Protein AF-A0A3N0WPU3-F1 (afdb_monomer_lite)

Structure (mmCIF, N/CA/C/O backbone):
data_AF-A0A3N0WPU3-F1
#
_entry.id   AF-A0A3N0WPU3-F1
#
loop_
_atom_site.group_PDB
_atom_site.id
_atom_site.type_symbol
_atom_site.label_atom_id
_atom_site.label_alt_id
_atom_site.label_c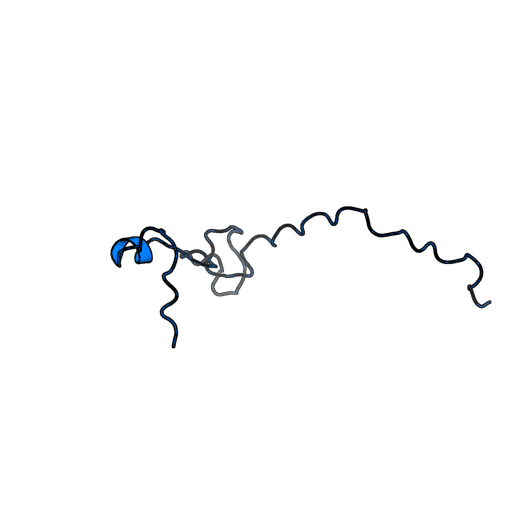omp_id
_atom_site.label_asym_id
_atom_site.label_entity_id
_atom_site.label_seq_id
_atom_site.pdbx_PDB_ins_code
_atom_site.Cartn_x
_atom_site.Cartn_y
_atom_site.Cartn_z
_atom_site.occupancy
_atom_site.B_iso_or_equiv
_atom_site.auth_seq_id
_atom_site.auth_comp_id
_atom_site.auth_asym_id
_atom_site.auth_atom_id
_atom_site.pdbx_PDB_model_num
ATOM 1 N N . MET A 1 1 ? -17.427 32.886 16.296 1.00 39.81 1 MET A N 1
ATOM 2 C CA . MET A 1 1 ? -17.352 31.707 15.401 1.00 39.81 1 MET A CA 1
ATOM 3 C C . MET A 1 1 ? -18.668 30.948 15.475 1.00 39.81 1 MET A C 1
ATOM 5 O O . MET A 1 1 ? -19.081 30.593 16.573 1.00 39.81 1 MET A O 1
ATOM 9 N N . ARG A 1 2 ? -19.366 30.758 14.348 1.00 44.88 2 ARG A N 1
ATOM 10 C CA . ARG A 1 2 ? -20.593 29.945 14.305 1.00 44.88 2 ARG A CA 1
ATOM 11 C C . ARG A 1 2 ? -20.199 28.475 14.461 1.00 44.88 2 ARG A C 1
ATOM 13 O O . ARG A 1 2 ? -19.354 27.998 13.708 1.00 44.88 2 ARG A O 1
ATOM 20 N N . LYS A 1 3 ? -20.774 27.777 15.445 1.00 54.84 3 LYS A N 1
ATOM 21 C CA . LYS A 1 3 ? -20.604 26.328 15.610 1.00 54.84 3 LYS A CA 1
ATOM 22 C C . LYS A 1 3 ? -21.275 25.646 14.418 1.00 54.84 3 LYS A C 1
ATOM 24 O O . LYS A 1 3 ? -22.491 25.507 14.403 1.00 54.84 3 LYS A O 1
ATOM 29 N N . GLN A 1 4 ? -20.494 25.286 13.403 1.00 63.56 4 GLN A N 1
ATOM 30 C CA . GLN A 1 4 ? -20.963 24.401 12.345 1.00 63.56 4 GLN A CA 1
ATOM 31 C C . GLN A 1 4 ? -21.184 23.030 12.986 1.00 63.56 4 GLN A C 1
ATOM 33 O O . GLN A 1 4 ? -20.237 22.329 13.339 1.00 63.56 4 GLN A O 1
ATOM 38 N N . THR A 1 5 ? -22.442 22.684 13.232 1.00 61.38 5 THR A N 1
ATOM 39 C CA . THR A 1 5 ? -22.841 21.319 13.562 1.00 61.38 5 THR A CA 1
ATOM 40 C C . THR A 1 5 ? -22.551 20.455 12.342 1.00 61.38 5 THR A C 1
ATOM 42 O O . THR A 1 5 ? -23.311 20.477 11.377 1.00 61.38 5 THR A O 1
ATOM 45 N N . LEU A 1 6 ? -21.422 19.743 12.376 1.00 63.41 6 LEU A N 1
ATOM 46 C CA . LEU A 1 6 ? -21.120 18.645 11.461 1.00 63.41 6 LEU A CA 1
ATOM 47 C C . LEU A 1 6 ? -22.325 17.696 11.473 1.00 63.41 6 LEU A C 1
ATOM 49 O O . LEU A 1 6 ? -22.673 17.134 12.511 1.00 63.41 6 LEU A O 1
ATOM 53 N N . SER A 1 7 ? -23.018 17.610 10.344 1.00 65.94 7 SER A N 1
ATOM 54 C CA . SER A 1 7 ? -24.257 16.860 10.173 1.00 65.94 7 SER A CA 1
ATOM 55 C C . SER A 1 7 ? -24.042 15.362 10.429 1.00 65.94 7 SER A C 1
ATOM 57 O O . SER A 1 7 ? -23.250 14.730 9.743 1.00 65.94 7 SER A O 1
ATOM 59 N N . ASN A 1 8 ? -24.753 14.818 11.428 1.00 61.94 8 ASN A N 1
ATOM 60 C CA . ASN A 1 8 ? -25.232 13.432 11.626 1.00 61.94 8 ASN A CA 1
ATOM 61 C C . ASN A 1 8 ? -24.355 12.223 11.213 1.00 61.94 8 ASN A C 1
ATOM 63 O O . ASN A 1 8 ? -24.872 11.120 11.057 1.00 61.94 8 ASN A O 1
ATOM 67 N N . GLY A 1 9 ? -23.042 12.377 11.070 1.00 73.44 9 GLY A N 1
ATOM 68 C CA . GLY A 1 9 ? -22.113 11.264 10.889 1.00 73.44 9 GLY A CA 1
ATOM 69 C C . GLY A 1 9 ? -21.714 10.647 12.229 1.00 73.44 9 GLY A C 1
ATOM 70 O O . GLY A 1 9 ? -21.515 11.358 13.219 1.00 73.44 9 GLY A O 1
ATOM 71 N N . LYS A 1 10 ? -21.549 9.320 12.283 1.00 82.19 10 LYS A N 1
ATOM 72 C CA . LYS A 1 10 ? -20.991 8.664 13.473 1.00 82.19 10 LYS A CA 1
ATOM 73 C C . LYS A 1 10 ? -19.561 9.163 13.699 1.00 82.19 10 LYS A C 1
ATOM 75 O O . LYS A 1 10 ? -18.678 8.953 12.870 1.00 82.19 10 LYS A O 1
ATOM 80 N N . LYS A 1 11 ? -19.318 9.796 14.850 1.00 85.19 11 LYS A N 1
ATOM 81 C CA . LYS A 1 11 ? -17.965 10.159 15.282 1.00 85.19 11 LYS A CA 1
ATOM 82 C C . LYS A 1 11 ? -17.202 8.883 15.626 1.00 85.19 11 LYS A C 1
ATOM 84 O O . LYS A 1 11 ? -17.539 8.212 16.599 1.00 85.19 11 LYS A O 1
ATOM 89 N N . LEU A 1 12 ? -16.183 8.561 14.831 1.00 84.38 12 LEU A N 1
ATOM 90 C CA . LEU A 1 12 ? -15.334 7.397 15.073 1.00 84.38 12 LEU A CA 1
ATOM 91 C C . LEU A 1 12 ? -14.607 7.532 16.418 1.00 84.38 12 LEU A C 1
ATOM 93 O O . LEU A 1 12 ? -14.100 8.599 16.786 1.00 84.38 12 LEU A O 1
ATOM 97 N N . SER A 1 13 ? -14.565 6.432 17.160 1.00 90.38 13 SER A N 1
ATOM 98 C CA . SER A 1 13 ? -13.764 6.291 18.372 1.00 90.38 13 SER A CA 1
ATOM 99 C C . SER A 1 13 ? -12.268 6.207 18.042 1.00 90.38 13 SER A C 1
ATOM 101 O O . SER A 1 13 ? -11.869 5.949 16.907 1.00 90.38 13 SER A O 1
ATOM 103 N N . LYS A 1 14 ? -11.402 6.380 19.051 1.00 85.62 14 LYS A N 1
ATOM 104 C CA . LYS A 1 14 ? -9.941 6.263 18.877 1.00 85.62 14 LYS A CA 1
ATOM 105 C C . LYS A 1 14 ? -9.526 4.895 18.325 1.00 85.62 14 LYS A C 1
ATOM 107 O O . LYS A 1 14 ? -8.550 4.815 17.590 1.00 85.62 14 LYS A O 1
ATOM 112 N N . SER A 1 15 ? -10.245 3.834 18.681 1.00 85.31 15 SER A N 1
ATOM 113 C CA . SER A 1 15 ? -9.986 2.480 18.183 1.00 85.31 15 SER A CA 1
ATOM 114 C C . SER A 1 15 ? -10.404 2.323 16.723 1.00 85.31 15 SER A C 1
ATOM 116 O O . SER A 1 15 ? -9.659 1.737 15.947 1.00 85.31 15 SER A O 1
ATOM 118 N N . GLU A 1 16 ? -11.540 2.905 16.330 1.00 81.56 16 GLU A N 1
ATOM 119 C CA . GLU A 1 16 ? -11.994 2.909 14.933 1.00 81.56 16 GLU A CA 1
ATOM 120 C C . GLU A 1 16 ? -11.069 3.755 14.045 1.00 81.56 16 GLU A C 1
ATOM 122 O O . GLU A 1 16 ? -10.735 3.355 12.940 1.00 81.56 16 GLU A O 1
ATOM 127 N N . LEU A 1 17 ? -10.558 4.881 14.545 1.00 79.88 17 LEU A N 1
ATOM 128 C CA . LEU A 1 17 ? -9.576 5.697 13.823 1.00 79.88 17 LEU A CA 1
ATOM 129 C C . LEU A 1 17 ? -8.251 4.965 13.559 1.00 79.88 17 LEU A C 1
ATOM 131 O O . LEU A 1 17 ? -7.611 5.232 12.550 1.00 79.88 17 LEU A O 1
ATOM 135 N N . LYS A 1 18 ? -7.830 4.041 14.433 1.00 75.44 18 LYS A N 1
ATOM 136 C CA . LYS A 1 18 ? -6.578 3.275 14.255 1.00 75.44 18 LYS A CA 1
ATOM 137 C C . LYS A 1 18 ? -6.625 2.297 13.082 1.00 75.44 18 LYS A C 1
ATOM 139 O O . LYS A 1 18 ? -5.567 1.932 12.579 1.00 75.44 18 LYS A O 1
ATOM 144 N N . VAL A 1 19 ? -7.822 1.852 12.701 1.00 74.19 19 VAL A N 1
ATOM 145 C CA . VAL A 1 19 ? -8.030 0.927 11.576 1.00 74.19 19 VAL A CA 1
ATOM 146 C C . VAL A 1 19 ? -8.366 1.659 10.277 1.00 74.19 19 VAL A C 1
ATOM 148 O O . VAL A 1 19 ? -8.390 1.047 9.214 1.00 74.19 19 VAL A O 1
ATOM 151 N N . VAL A 1 20 ? -8.601 2.975 10.341 1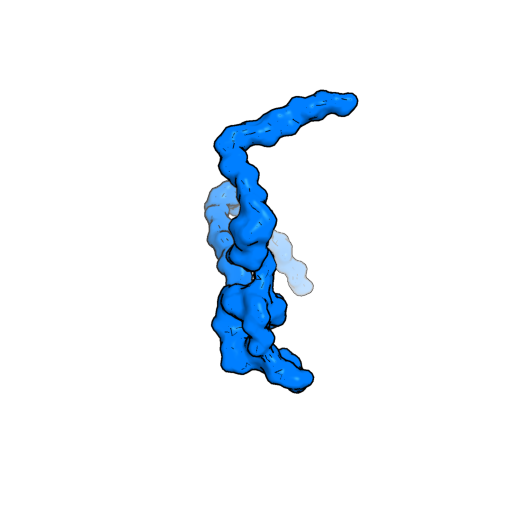.00 67.69 20 VAL A N 1
ATOM 152 C CA . VAL A 1 20 ? -8.677 3.817 9.147 1.00 67.69 20 VAL A CA 1
ATOM 153 C C . VAL A 1 20 ? -7.256 4.017 8.633 1.00 67.69 20 VAL A C 1
ATOM 155 O O . VAL A 1 20 ? -6.492 4.837 9.139 1.00 67.69 20 VAL A O 1
ATOM 158 N N . HIS A 1 21 ? -6.898 3.240 7.620 1.00 65.38 21 HIS A N 1
ATOM 159 C CA . HIS A 1 21 ? -5.664 3.424 6.870 1.00 65.38 21 HIS A CA 1
ATOM 160 C C . HIS A 1 21 ? -5.929 4.438 5.750 1.00 65.38 21 HIS A C 1
ATOM 162 O O . HIS A 1 21 ? -6.780 4.205 4.896 1.00 65.38 21 HIS A O 1
ATOM 168 N N . GLY A 1 22 ? -5.257 5.591 5.787 1.00 62.72 22 GLY A N 1
ATOM 169 C CA . GLY A 1 22 ? -5.380 6.633 4.765 1.00 62.72 22 GLY A CA 1
ATOM 170 C C . GLY A 1 22 ? -4.194 6.643 3.801 1.00 62.72 22 GLY A C 1
ATOM 171 O O . GLY A 1 22 ? -3.060 6.461 4.237 1.00 62.72 22 GLY A O 1
ATOM 172 N N . GLY A 1 23 ? -4.464 6.922 2.520 1.00 61.53 23 GLY A N 1
ATOM 173 C CA . GLY A 1 23 ? -3.497 7.339 1.491 1.00 61.53 23 GLY A CA 1
ATOM 174 C C . GLY A 1 23 ? -2.535 6.261 0.990 1.00 61.53 23 GLY A C 1
ATOM 175 O O . GLY A 1 23 ? -2.439 6.053 -0.211 1.00 61.53 23 GLY A O 1
ATOM 176 N N . LEU A 1 24 ? -1.839 5.556 1.883 1.00 64.69 24 LEU A N 1
ATOM 177 C CA . LEU A 1 24 ? -0.878 4.511 1.538 1.00 64.69 24 LEU A CA 1
ATOM 178 C C . LEU A 1 24 ? -0.984 3.350 2.539 1.00 64.69 24 LEU A C 1
ATOM 180 O O . LEU A 1 24 ? -1.292 3.556 3.715 1.00 64.69 24 LEU A O 1
ATOM 184 N N . GLY A 1 25 ? -0.776 2.115 2.082 1.00 70.31 25 GLY A N 1
ATOM 185 C CA . GLY A 1 25 ? -0.877 0.937 2.942 1.00 70.31 25 GLY A CA 1
ATOM 186 C C . GLY A 1 25 ? 0.227 0.865 4.007 1.00 70.31 25 GLY A C 1
ATOM 187 O O . GLY A 1 25 ? 1.134 1.690 4.072 1.00 70.31 25 GLY A O 1
ATOM 188 N N . THR A 1 26 ? 0.152 -0.118 4.903 1.00 69.81 26 THR A N 1
ATOM 189 C CA . THR A 1 26 ? 1.075 -0.232 6.051 1.00 69.81 26 THR A CA 1
ATOM 190 C C . THR A 1 26 ? 2.281 -1.129 5.778 1.00 69.81 26 THR A C 1
ATOM 192 O O . THR A 1 26 ? 3.209 -1.168 6.590 1.00 69.81 26 THR A O 1
ATOM 195 N N . TYR A 1 27 ? 2.291 -1.837 4.646 1.00 75.00 27 TYR A N 1
ATOM 196 C CA . TYR A 1 27 ? 3.327 -2.804 4.313 1.00 75.00 27 TYR A CA 1
ATOM 197 C C . TYR A 1 27 ? 4.403 -2.177 3.410 1.00 75.00 27 TYR A C 1
ATOM 199 O O . TYR A 1 27 ? 4.059 -1.587 2.382 1.00 75.00 27 TYR A O 1
ATOM 207 N N . PRO A 1 28 ? 5.699 -2.293 3.758 1.00 82.06 28 PRO A N 1
ATOM 208 C CA . PRO A 1 28 ? 6.776 -1.862 2.879 1.00 82.06 28 PRO A CA 1
ATOM 209 C C . PRO A 1 28 ? 6.870 -2.804 1.677 1.00 82.06 28 PRO A C 1
ATOM 211 O O . PRO A 1 28 ? 7.155 -3.995 1.807 1.00 82.06 28 PRO A O 1
ATOM 214 N N . CYS A 1 29 ? 6.642 -2.259 0.492 1.00 85.75 29 CYS A N 1
ATOM 215 C CA . CYS A 1 29 ? 6.673 -2.993 -0.766 1.00 85.75 29 CYS A CA 1
ATOM 216 C C . CYS A 1 29 ? 7.974 -2.806 -1.532 1.00 85.75 29 CYS A C 1
ATOM 218 O O . CYS A 1 29 ? 8.275 -3.593 -2.430 1.00 85.75 29 CYS A O 1
ATOM 220 N N . ALA A 1 30 ? 8.751 -1.776 -1.200 1.00 87.19 30 ALA A N 1
ATOM 221 C CA . ALA A 1 30 ? 10.035 -1.535 -1.831 1.00 87.19 30 ALA A CA 1
ATOM 222 C C . ALA A 1 30 ? 11.159 -2.363 -1.185 1.00 87.19 30 ALA A C 1
ATOM 224 O O . ALA A 1 30 ? 11.205 -2.581 0.026 1.00 87.19 30 ALA A O 1
ATOM 225 N N . THR A 1 31 ? 12.108 -2.815 -2.001 1.00 85.56 31 THR A N 1
ATOM 226 C CA . THR A 1 31 ? 13.420 -3.270 -1.531 1.00 85.56 31 THR A CA 1
ATOM 227 C C . THR A 1 31 ? 14.215 -2.091 -0.969 1.00 85.56 31 THR A C 1
ATOM 229 O O . THR A 1 31 ? 13.941 -0.935 -1.296 1.00 85.56 31 THR A O 1
ATOM 232 N N . SER A 1 32 ? 15.266 -2.369 -0.192 1.00 83.62 32 SER A N 1
ATOM 233 C CA . SER A 1 32 ? 16.214 -1.339 0.266 1.00 83.62 32 SER A CA 1
ATOM 234 C C . SER A 1 32 ? 16.864 -0.567 -0.890 1.00 83.62 32 SER A C 1
ATOM 236 O O . SER A 1 32 ? 17.270 0.575 -0.717 1.00 83.62 32 SER A O 1
ATOM 238 N N . SER A 1 33 ? 16.923 -1.172 -2.079 1.00 85.75 33 SER A N 1
ATOM 239 C CA . SER A 1 33 ? 17.407 -0.555 -3.320 1.00 85.75 33 SER A CA 1
ATOM 240 C C . SER A 1 33 ? 16.366 0.336 -4.011 1.00 85.75 33 SER A C 1
ATOM 242 O O . SER A 1 33 ? 16.675 0.973 -5.010 1.00 85.75 33 SER A O 1
ATOM 244 N N . GLY A 1 34 ? 15.127 0.374 -3.513 1.00 81.50 34 GLY A N 1
ATOM 245 C CA . GLY A 1 34 ? 14.063 1.239 -4.016 1.00 81.50 34 GLY A CA 1
ATOM 246 C C . GLY A 1 34 ? 13.153 0.627 -5.085 1.00 81.50 34 GLY A C 1
ATOM 247 O O . GLY A 1 34 ? 12.270 1.344 -5.557 1.00 81.50 34 GLY A O 1
ATOM 248 N N . TYR A 1 35 ? 13.303 -0.657 -5.424 1.00 86.69 35 TYR A N 1
ATOM 249 C CA . TYR A 1 35 ? 12.447 -1.358 -6.392 1.00 86.69 35 TYR A CA 1
ATOM 250 C C . TYR A 1 35 ? 11.210 -1.957 -5.727 1.00 86.69 35 TYR A C 1
ATOM 252 O O . TYR A 1 35 ? 11.318 -2.563 -4.663 1.00 86.69 35 TYR A O 1
ATOM 260 N N . CYS A 1 36 ? 10.048 -1.842 -6.365 1.00 86.50 36 CYS A N 1
ATOM 261 C CA . CYS A 1 36 ? 8.810 -2.430 -5.860 1.00 86.50 36 CYS A CA 1
ATOM 262 C C . CYS A 1 36 ? 8.807 -3.950 -6.059 1.00 86.50 36 CYS A C 1
ATOM 264 O O . CYS A 1 36 ? 8.890 -4.428 -7.187 1.00 86.50 36 CYS A O 1
ATOM 266 N N . LYS A 1 37 ? 8.694 -4.715 -4.967 1.00 87.56 37 LYS A N 1
ATOM 267 C CA . LYS A 1 37 ? 8.517 -6.177 -5.008 1.00 87.56 37 LYS A CA 1
ATOM 268 C C . LYS A 1 37 ? 7.126 -6.563 -5.505 1.00 87.56 37 LYS A C 1
ATOM 270 O O . LYS A 1 37 ? 6.979 -7.571 -6.184 1.00 87.56 37 LYS A O 1
ATOM 275 N N . PHE A 1 38 ? 6.121 -5.769 -5.150 1.00 83.12 38 PHE A N 1
ATOM 276 C CA . PHE A 1 38 ? 4.772 -5.853 -5.693 1.00 83.12 38 PHE A CA 1
ATOM 277 C C . PHE A 1 38 ? 4.163 -4.453 -5.775 1.00 83.12 38 PHE A C 1
ATOM 279 O O . PHE A 1 38 ? 4.603 -3.543 -5.068 1.00 83.12 38 PHE A O 1
ATOM 286 N N . ILE A 1 39 ? 3.174 -4.299 -6.655 1.00 84.38 39 ILE A N 1
ATOM 287 C CA . ILE A 1 39 ? 2.418 -3.060 -6.834 1.00 84.38 39 ILE A CA 1
ATOM 288 C C . ILE A 1 39 ? 1.002 -3.285 -6.316 1.00 84.38 39 ILE A C 1
ATOM 290 O O . ILE A 1 39 ? 0.352 -4.255 -6.707 1.00 84.38 39 ILE A O 1
ATOM 294 N N . GLY A 1 40 ? 0.511 -2.409 -5.442 1.00 79.38 40 GLY A N 1
ATOM 295 C CA . GLY A 1 40 ? -0.858 -2.514 -4.954 1.00 79.38 40 GLY A CA 1
ATOM 296 C C . GLY A 1 40 ? -1.234 -1.504 -3.871 1.00 79.38 40 GLY A C 1
ATOM 297 O O . GLY A 1 40 ? -0.369 -0.869 -3.271 1.00 79.38 40 GLY A O 1
ATOM 298 N N . PRO A 1 41 ? -2.537 -1.385 -3.568 1.00 75.81 41 PRO A N 1
ATOM 299 C CA . PRO A 1 41 ? -3.059 -0.412 -2.601 1.0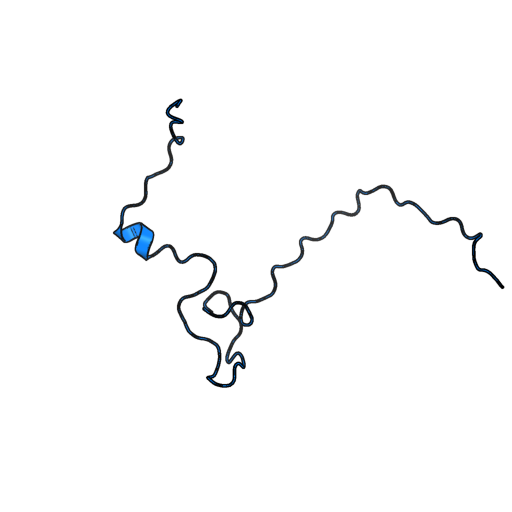0 75.81 41 PRO A CA 1
ATOM 300 C C . PRO A 1 41 ? -2.610 -0.684 -1.153 1.00 75.81 41 PRO A C 1
ATOM 302 O O . PRO A 1 41 ? -2.703 0.186 -0.294 1.00 75.81 41 PRO A O 1
ATOM 305 N N . GLY A 1 42 ? -2.092 -1.884 -0.869 1.00 76.88 42 GLY A N 1
ATOM 306 C CA . GLY A 1 42 ? -1.504 -2.239 0.427 1.00 76.88 42 GLY A CA 1
ATOM 307 C C . GLY A 1 42 ? -0.089 -1.691 0.658 1.00 76.88 42 GLY A C 1
ATOM 308 O O . GLY A 1 42 ? 0.449 -1.867 1.753 1.00 76.88 42 GLY A O 1
ATOM 309 N N . CYS A 1 43 ? 0.509 -1.029 -0.338 1.00 84.50 43 CYS A N 1
ATOM 310 C CA . CYS A 1 43 ? 1.873 -0.527 -0.260 1.00 84.50 43 CYS A CA 1
ATOM 311 C C . CYS A 1 43 ? 1.985 0.826 0.418 1.00 84.50 43 CYS A C 1
ATOM 313 O O . CYS A 1 43 ? 1.271 1.772 0.079 1.00 84.50 43 CYS A O 1
ATOM 315 N N . ARG A 1 44 ? 2.956 0.918 1.331 1.00 83.69 44 ARG A N 1
ATOM 316 C CA . ARG A 1 44 ? 3.339 2.172 1.979 1.00 83.69 44 ARG A CA 1
ATOM 317 C C . ARG A 1 44 ? 4.008 3.142 1.015 1.00 83.69 44 ARG A C 1
ATOM 319 O O . ARG A 1 44 ? 3.899 4.347 1.197 1.00 83.69 44 ARG A O 1
ATOM 326 N N . GLU A 1 45 ? 4.730 2.645 0.020 1.00 85.69 45 GLU A N 1
ATOM 327 C CA . GLU A 1 45 ? 5.407 3.485 -0.960 1.00 85.69 45 GLU A CA 1
ATOM 328 C C . GLU A 1 45 ? 4.465 3.881 -2.103 1.00 85.69 45 GLU A C 1
ATOM 330 O O . GLU A 1 45 ? 3.963 3.020 -2.822 1.00 85.69 45 GLU A O 1
ATOM 335 N N . GLU A 1 46 ? 4.302 5.187 -2.325 1.00 79.75 46 GLU A N 1
ATOM 336 C CA . GLU A 1 46 ? 3.437 5.753 -3.375 1.00 79.75 46 GLU A CA 1
ATOM 337 C C . GLU A 1 46 ? 3.842 5.305 -4.786 1.00 79.75 46 GLU A C 1
ATOM 339 O O . GLU A 1 46 ? 3.003 4.908 -5.586 1.00 79.75 46 GLU A O 1
ATOM 344 N N . LYS A 1 47 ? 5.150 5.220 -5.055 1.00 82.62 47 LYS A N 1
ATOM 345 C CA . LYS A 1 47 ? 5.694 4.669 -6.311 1.00 82.62 47 LYS A CA 1
ATOM 346 C C . LYS A 1 47 ? 5.319 3.203 -6.569 1.00 82.62 47 LYS A C 1
ATOM 348 O O . LYS A 1 47 ? 5.467 2.731 -7.690 1.00 82.62 47 LYS A O 1
ATOM 353 N N . CYS A 1 48 ? 4.924 2.473 -5.524 1.00 84.56 48 CYS A N 1
ATOM 354 C CA . CYS A 1 48 ? 4.505 1.078 -5.609 1.00 84.56 48 CYS A CA 1
ATOM 355 C C . CYS A 1 48 ? 2.979 0.938 -5.602 1.00 84.56 48 CYS A C 1
ATOM 357 O O . CYS A 1 48 ? 2.463 -0.165 -5.426 1.00 84.56 48 CYS A O 1
ATOM 359 N N . GLN A 1 49 ? 2.244 2.033 -5.784 1.00 81.31 49 GLN A N 1
ATOM 360 C CA . GLN A 1 49 ? 0.810 1.994 -6.014 1.00 81.31 49 GLN A CA 1
ATOM 361 C C . GLN A 1 49 ? 0.501 2.066 -7.503 1.00 81.31 49 GLN A C 1
ATOM 363 O O . GLN A 1 49 ? 1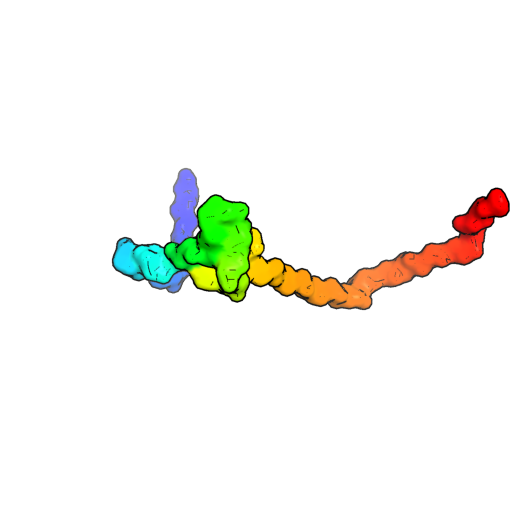.276 2.600 -8.296 1.00 81.31 49 GLN A O 1
ATOM 368 N N . LEU A 1 50 ? -0.637 1.486 -7.883 1.00 74.56 50 LEU A N 1
ATOM 369 C CA . LEU A 1 50 ? -1.158 1.654 -9.232 1.00 74.56 50 LEU A CA 1
ATOM 370 C C . LEU A 1 50 ? -1.466 3.140 -9.450 1.00 74.56 50 LEU A C 1
ATOM 372 O O . LEU A 1 50 ? -2.026 3.768 -8.546 1.00 74.56 50 LEU A O 1
ATOM 376 N N . PRO A 1 51 ? -1.125 3.704 -10.621 1.00 70.75 51 PRO A N 1
ATOM 377 C CA . PRO A 1 51 ? -1.560 5.046 -10.958 1.00 70.75 51 PRO A CA 1
ATOM 378 C C . PRO A 1 51 ? -3.084 5.103 -10.881 1.00 70.75 51 PRO A C 1
ATOM 380 O O . PRO A 1 51 ? -3.776 4.157 -11.270 1.00 70.75 51 PRO A O 1
ATOM 383 N N . ILE A 1 52 ? -3.594 6.210 -10.347 1.00 69.50 52 ILE A N 1
ATOM 384 C CA . ILE A 1 52 ? -5.029 6.469 -10.286 1.00 69.50 52 ILE A CA 1
ATOM 385 C C . ILE A 1 52 ? -5.543 6.383 -11.728 1.00 69.50 52 ILE A C 1
ATOM 387 O O . ILE A 1 52 ? -4.958 7.042 -12.595 1.00 69.50 52 ILE A O 1
ATOM 391 N N . PRO A 1 53 ? -6.570 5.565 -12.019 1.00 65.00 53 PRO A N 1
ATOM 392 C CA . PRO A 1 53 ? -7.194 5.580 -13.329 1.00 65.00 53 PRO A CA 1
ATOM 393 C C . PRO A 1 53 ? -7.589 7.020 -13.643 1.00 65.00 53 PRO A C 1
ATOM 395 O O . PRO A 1 53 ? -8.356 7.630 -12.900 1.00 65.00 53 PRO A O 1
ATOM 3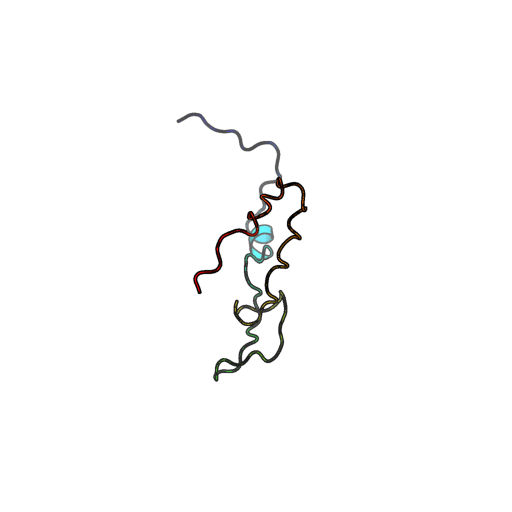98 N N . ILE A 1 54 ? -7.010 7.576 -14.704 1.00 68.56 54 ILE A N 1
ATOM 399 C CA . ILE A 1 54 ? -7.499 8.822 -15.283 1.00 68.56 54 ILE A CA 1
ATOM 400 C C . ILE A 1 54 ? -8.931 8.542 -15.716 1.00 68.56 54 ILE A C 1
ATOM 402 O O . ILE A 1 54 ? -9.159 7.695 -16.581 1.00 68.56 54 ILE A O 1
ATOM 406 N N . GLU A 1 55 ? -9.887 9.189 -15.053 1.00 68.25 55 GLU A N 1
ATOM 407 C CA . GLU A 1 55 ? -11.275 9.158 -15.490 1.00 68.25 55 GLU A CA 1
ATOM 408 C C . GLU A 1 55 ? -11.309 9.566 -16.965 1.00 68.25 55 GLU A C 1
ATOM 410 O O . GLU A 1 55 ? -10.651 10.527 -17.379 1.00 68.25 55 GLU A O 1
ATOM 415 N N . SER A 1 56 ? -12.008 8.776 -17.775 1.00 59.59 56 SER A N 1
ATOM 416 C CA . SER A 1 56 ? -12.216 9.074 -19.184 1.00 59.59 56 SER A CA 1
ATOM 417 C C . SER A 1 56 ? -12.871 10.448 -19.267 1.00 59.59 56 SER A C 1
ATOM 419 O O . SER A 1 56 ? -13.969 10.625 -18.751 1.00 59.59 56 SER A O 1
ATOM 421 N N . VAL A 1 57 ? -12.206 11.424 -19.883 1.00 64.19 57 VAL A N 1
ATOM 422 C CA . VAL A 1 57 ? -12.853 12.699 -20.193 1.00 64.19 57 VAL A CA 1
ATOM 423 C C . VAL A 1 57 ? -14.020 12.405 -21.138 1.00 64.19 57 VAL A C 1
ATOM 425 O O . VAL A 1 57 ? -13.813 11.877 -22.233 1.00 64.19 57 VAL A O 1
ATOM 428 N N . ASP A 1 58 ? -15.250 12.674 -20.704 1.00 60.78 58 ASP A N 1
ATOM 429 C CA . ASP A 1 58 ? -16.413 12.618 -21.583 1.00 60.78 58 ASP A CA 1
ATOM 430 C C . ASP A 1 58 ? -16.177 13.586 -22.759 1.00 60.78 58 ASP A C 1
ATOM 432 O O . ASP A 1 58 ? -15.868 14.761 -22.531 1.00 60.78 58 ASP A O 1
ATOM 436 N N . PRO A 1 59 ? -16.281 13.140 -24.025 1.00 60.88 59 PRO A N 1
ATOM 437 C CA . PRO A 1 59 ? -16.030 13.978 -25.192 1.00 60.88 59 PRO A CA 1
ATOM 438 C C . PRO A 1 59 ? -17.227 14.900 -25.494 1.00 60.88 59 PRO A C 1
ATOM 440 O O . PRO A 1 59 ? -17.699 14.941 -26.624 1.00 60.88 59 PRO A O 1
ATOM 443 N N . ASP A 1 60 ? -17.723 15.643 -24.503 1.00 59.44 60 ASP A N 1
ATOM 444 C CA . ASP A 1 60 ? -18.739 16.696 -24.681 1.00 59.44 60 ASP A CA 1
ATOM 445 C C . ASP A 1 60 ? -18.130 18.087 -24.422 1.00 59.44 60 ASP A C 1
ATOM 447 O O . ASP A 1 60 ? -18.654 18.937 -23.709 1.00 59.44 60 ASP A O 1
ATOM 451 N N . GLY A 1 61 ? -16.941 18.310 -24.981 1.00 62.72 61 GLY A N 1
ATOM 452 C CA . GLY A 1 61 ? -16.398 19.647 -25.201 1.00 62.72 61 GLY A CA 1
ATOM 453 C C . GLY A 1 61 ? -16.544 19.990 -26.684 1.00 62.72 61 GLY A C 1
ATOM 454 O O . GLY A 1 61 ? -16.284 19.115 -27.515 1.00 62.72 61 GLY A O 1
ATOM 455 N N . PRO A 1 62 ? -16.948 21.219 -27.066 1.00 58.53 62 PRO A N 1
ATOM 456 C CA . PRO A 1 62 ? -17.095 21.568 -28.472 1.00 58.53 62 PRO A CA 1
ATOM 457 C C . PRO A 1 62 ? -15.757 21.368 -29.187 1.00 58.53 62 PRO A C 1
ATOM 459 O O . PRO A 1 62 ? -14.748 21.975 -28.827 1.00 58.53 62 PRO A O 1
ATOM 462 N N . ALA A 1 63 ? -15.753 20.493 -30.192 1.00 56.47 63 ALA A N 1
ATOM 463 C CA . ALA A 1 63 ? -14.598 20.258 -31.038 1.00 56.47 63 ALA A CA 1
ATOM 464 C C . ALA A 1 63 ? -14.267 21.549 -31.797 1.00 56.47 63 ALA A C 1
ATOM 466 O O . ALA A 1 63 ? -14.944 21.918 -32.757 1.00 56.47 63 ALA A O 1
ATOM 467 N N . ILE A 1 64 ? -13.224 22.250 -31.362 1.00 60.91 64 ILE A N 1
ATOM 468 C CA . ILE A 1 64 ? -12.637 23.344 -32.127 1.00 60.91 64 ILE A CA 1
ATOM 469 C C . ILE A 1 64 ? -11.791 22.668 -33.208 1.00 60.91 64 ILE A C 1
ATOM 471 O O . ILE A 1 64 ? -10.661 22.252 -32.957 1.00 60.91 64 ILE A O 1
ATOM 475 N N . LEU A 1 65 ? -12.376 22.456 -34.386 1.00 57.06 65 LEU A N 1
ATOM 476 C CA . LEU A 1 65 ? -11.661 21.925 -35.543 1.00 57.06 65 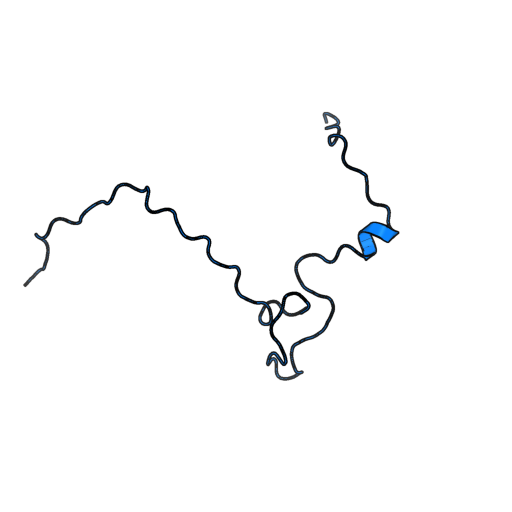LEU A CA 1
ATOM 477 C C . LEU A 1 65 ? -10.649 22.992 -36.009 1.00 57.06 65 LEU A C 1
ATOM 479 O O . LEU A 1 65 ? -11.083 24.096 -36.346 1.00 57.06 65 LEU A O 1
ATOM 483 N N . PRO A 1 66 ? -9.327 22.734 -36.013 1.00 56.44 66 PRO A N 1
ATOM 484 C CA . PRO A 1 66 ? -8.380 23.693 -36.566 1.00 56.44 66 PRO A CA 1
ATOM 485 C C . PRO A 1 66 ? -8.555 23.772 -38.090 1.00 56.44 66 PRO A C 1
ATOM 487 O O . PRO A 1 66 ? -8.583 22.749 -38.776 1.00 56.44 66 PRO A O 1
ATOM 490 N N . ASP A 1 67 ? -8.699 24.994 -38.603 1.00 57.75 67 ASP A N 1
ATOM 491 C CA . ASP A 1 67 ? -8.808 25.301 -40.032 1.00 57.75 67 ASP A CA 1
ATOM 492 C C . ASP A 1 67 ? -7.556 24.809 -40.799 1.00 57.75 67 ASP A C 1
ATOM 494 O O . ASP A 1 67 ? -6.433 25.061 -40.347 1.00 57.75 67 ASP A O 1
ATOM 498 N N . PRO A 1 68 ? -7.697 24.105 -41.943 1.00 55.53 68 PRO A N 1
ATOM 499 C CA . PRO A 1 68 ? -6.586 23.453 -42.649 1.00 55.53 68 PRO A CA 1
ATOM 500 C C . PRO A 1 68 ? -5.663 24.417 -43.429 1.00 55.53 68 PRO A C 1
ATOM 502 O O . PRO A 1 68 ? -5.053 24.021 -44.422 1.00 55.53 68 PRO A O 1
ATOM 505 N N . GLY A 1 69 ? -5.545 25.680 -43.013 1.00 58.44 69 GLY A N 1
ATOM 506 C CA . GLY A 1 69 ? -4.861 26.741 -43.757 1.00 58.44 69 GLY A CA 1
ATOM 507 C C . GLY A 1 69 ? -3.486 27.191 -43.245 1.00 58.44 69 GLY A C 1
ATOM 508 O O . GLY A 1 69 ? -2.986 28.203 -43.724 1.00 58.44 69 GLY A O 1
ATOM 509 N N . SER A 1 70 ? -2.852 26.529 -42.272 1.00 57.16 70 SER A N 1
ATOM 510 C CA . SER A 1 70 ? -1.565 27.001 -41.714 1.00 57.16 70 SER A CA 1
ATOM 511 C C . SER A 1 70 ? -0.507 25.905 -41.604 1.00 57.16 70 SER A C 1
ATOM 513 O O . SER A 1 70 ? -0.112 25.502 -40.514 1.00 57.16 70 SER A O 1
ATOM 515 N N . LEU A 1 71 ? -0.005 25.455 -42.755 1.00 49.66 71 LEU A N 1
ATOM 516 C CA . LEU A 1 71 ? 1.339 24.886 -42.862 1.00 49.66 71 LEU A CA 1
ATOM 517 C C . LEU A 1 71 ? 2.219 25.912 -43.595 1.00 49.66 71 LEU A C 1
ATOM 519 O O . LEU A 1 71 ? 1.943 26.190 -44.764 1.00 49.66 71 LEU A O 1
ATOM 523 N N . PRO A 1 72 ? 3.232 26.520 -42.948 1.00 52.75 72 PRO A N 1
ATOM 524 C CA . PRO A 1 72 ? 4.230 27.294 -43.671 1.00 52.75 72 PRO A CA 1
ATOM 525 C C . PRO A 1 72 ? 5.122 26.348 -44.492 1.00 52.75 72 PRO A C 1
ATOM 527 O O . PRO A 1 72 ? 5.488 25.271 -44.018 1.00 52.75 72 PRO A O 1
ATOM 530 N N . LEU A 1 73 ? 5.396 26.772 -45.730 1.00 46.94 73 LEU A N 1
ATOM 531 C CA . LEU A 1 73 ? 6.250 26.122 -46.732 1.00 46.94 73 LEU A CA 1
ATOM 532 C C . LEU A 1 73 ? 7.691 25.915 -46.241 1.00 46.94 73 LEU A C 1
ATOM 534 O O . LEU A 1 73 ? 8.221 26.848 -45.593 1.00 46.94 73 LEU A O 1
#

Radius of gyration: 23.6 Å; chains: 1; bounding box: 43×38×66 Å

Foldseek 3Di:
DDPPPPPDDDDDDPVRVVPPDPDAADDDQADPVGDGVAADRNHRDPVSYDPDPDPPDDPPDPPPDDDPPDDDD

Secondary structure (DSSP, 8-state):
-------S-----HHHHHH---SS-SB--B-TTS-BSS-STTBSSGGGSPPPP-PPPPS-S---PPPTT----

Sequence (73 aa):
MRKQTLSNGKKLSKSELKVVHGGLGTYPCATSSGYCKFIGPGCREEKCQLPIPIESVDPDGPAILPDPGSLPL

pLDDT: mean 70.91, std 12.41, range [39.81, 90.38]